Protein AF-R7H8G2-F1 (afdb_monomer_lite)

pLDDT: mean 74.76, std 11.42, range [37.97, 86.56]

Secondary structure (DSSP, 8-state):
------SPPP-SS--TTHHHHHHHHHHHHHHT-HHHHHHHHHHHHHHHHHHHTT-HHHHHHHHHHHHHHHHHHHHHHHHHHHHHHHHHHHHHHT-

Foldseek 3Di:
DDPPPPPPQQPPDFDPCLVVLLVLLVVLCVQQHVVLSVVLNVLSVVLRVCSSNVNPVVNVVSVVVSVVSSVVSVVNRVVVVVVCVVVVVVVVVVD

Radius of gyration: 19.87 Å; chains: 1; bounding box: 54×20×66 Å

Structure (mmCIF, N/CA/C/O backbone):
data_AF-R7H8G2-F1
#
_entry.id   AF-R7H8G2-F1
#
loop_
_atom_site.group_PDB
_atom_site.id
_atom_site.type_symbol
_atom_site.label_atom_id
_atom_site.label_alt_id
_atom_site.label_comp_id
_atom_site.label_asym_id
_atom_site.label_entity_id
_atom_site.label_seq_id
_atom_site.pdbx_PDB_ins_code
_atom_site.Cartn_x
_atom_site.Cartn_y
_atom_site.Cartn_z
_atom_site.occupancy
_atom_site.B_iso_or_equiv
_atom_site.auth_seq_id
_atom_site.auth_comp_id
_atom_site.auth_asym_id
_atom_site.auth_atom_id
_atom_site.pdbx_PDB_model_num
ATOM 1 N N . MET A 1 1 ? -32.120 8.963 37.292 1.00 37.97 1 MET A N 1
ATOM 2 C CA . MET A 1 1 ? -31.859 7.880 36.319 1.00 37.97 1 MET A CA 1
ATOM 3 C C . MET A 1 1 ? -30.568 8.232 35.580 1.00 37.97 1 MET A C 1
ATOM 5 O O . MET A 1 1 ? -30.603 9.097 34.715 1.00 37.97 1 MET A O 1
ATOM 9 N N . ASN A 1 2 ? -29.417 7.681 35.980 1.00 46.84 2 ASN A N 1
ATOM 10 C CA . ASN A 1 2 ? -28.141 7.958 35.307 1.00 46.84 2 ASN A CA 1
ATOM 11 C C . ASN A 1 2 ? -28.072 7.139 34.014 1.00 46.84 2 ASN A C 1
ATOM 13 O O . ASN A 1 2 ? -28.189 5.916 34.052 1.00 46.84 2 ASN A O 1
ATOM 17 N N . ASN A 1 3 ? -27.937 7.823 32.878 1.00 42.47 3 ASN A N 1
ATOM 18 C CA . ASN A 1 3 ? -27.910 7.222 31.548 1.00 42.47 3 ASN A CA 1
ATOM 19 C C . ASN A 1 3 ? -26.540 6.549 31.328 1.00 42.47 3 ASN A C 1
ATOM 21 O O . ASN A 1 3 ? -25.584 7.172 30.877 1.00 42.47 3 ASN A O 1
ATOM 25 N N . TYR A 1 4 ? -26.428 5.284 31.735 1.00 45.75 4 TYR A N 1
ATOM 26 C CA . TYR A 1 4 ? -25.215 4.458 31.658 1.00 45.75 4 TYR A CA 1
ATOM 27 C C . TYR A 1 4 ? -25.035 3.804 30.272 1.00 45.75 4 TYR A C 1
ATOM 29 O O . TYR A 1 4 ? -24.582 2.671 30.163 1.00 45.75 4 TYR A O 1
ATOM 37 N N . ASN A 1 5 ? -25.420 4.500 29.199 1.00 51.16 5 ASN A N 1
ATOM 38 C CA . ASN A 1 5 ? -25.22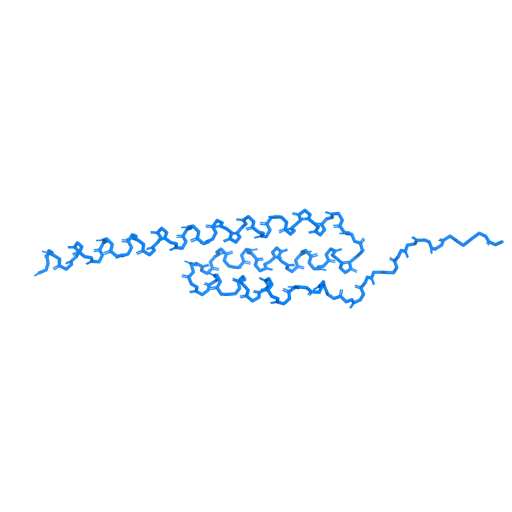2 4.051 27.820 1.00 51.16 5 ASN A CA 1
ATOM 39 C C . ASN A 1 5 ? -24.506 5.148 27.023 1.00 51.16 5 ASN A C 1
ATOM 41 O O . ASN A 1 5 ? -25.079 5.778 26.142 1.00 51.16 5 ASN A O 1
ATOM 45 N N . ASN A 1 6 ? -23.251 5.410 27.388 1.00 51.91 6 ASN A N 1
ATOM 46 C CA . ASN A 1 6 ? -22.362 6.316 26.652 1.00 51.91 6 ASN A CA 1
ATOM 47 C C . ASN A 1 6 ? -21.472 5.554 25.666 1.00 51.91 6 ASN A C 1
ATOM 49 O O . ASN A 1 6 ? -20.433 6.065 25.258 1.00 51.91 6 ASN A O 1
ATOM 53 N N . ASN A 1 7 ? -21.848 4.333 25.285 1.00 54.22 7 ASN A N 1
ATOM 54 C CA . ASN A 1 7 ? -21.138 3.630 24.233 1.00 54.22 7 ASN A CA 1
ATOM 55 C C . ASN A 1 7 ? -21.705 4.179 22.920 1.00 54.22 7 ASN A C 1
ATOM 57 O O . ASN A 1 7 ? -22.867 3.885 22.622 1.00 54.22 7 ASN A O 1
ATOM 61 N N . PRO A 1 8 ? -20.965 5.007 22.155 1.00 56.25 8 PRO A N 1
ATOM 62 C CA . PRO A 1 8 ? -21.433 5.411 20.840 1.00 56.25 8 PRO A CA 1
ATOM 63 C C . PRO A 1 8 ? -21.737 4.133 20.061 1.00 56.25 8 PRO A C 1
ATOM 65 O O . PRO A 1 8 ? -20.887 3.244 19.964 1.00 56.25 8 PRO A O 1
ATOM 68 N N . LEU A 1 9 ? -22.980 4.012 19.586 1.00 55.19 9 LEU A N 1
ATOM 69 C CA . LEU A 1 9 ? -23.397 2.893 18.752 1.00 55.19 9 LEU A CA 1
ATOM 70 C C . LEU A 1 9 ? -22.358 2.714 17.634 1.00 55.19 9 LEU A C 1
ATOM 72 O O . LEU A 1 9 ? -21.961 3.718 17.030 1.00 55.19 9 LEU A O 1
ATOM 76 N N . PRO A 1 10 ? -21.895 1.477 17.378 1.00 55.19 10 PRO A N 1
ATOM 77 C CA . PRO A 1 10 ? -20.962 1.204 16.296 1.00 55.19 10 PRO A CA 1
ATOM 78 C C . PRO A 1 10 ? -21.494 1.850 15.012 1.00 55.19 10 PRO A C 1
ATOM 80 O O . PRO A 1 10 ? -22.658 1.614 14.669 1.00 55.19 10 PRO A O 1
ATOM 83 N N . PRO A 1 11 ? -20.713 2.695 14.317 1.00 55.41 11 PRO A N 1
ATOM 84 C CA . PRO A 1 11 ? -21.179 3.300 13.084 1.00 55.41 11 PRO A CA 1
ATOM 85 C C . PRO A 1 11 ? -21.485 2.170 12.097 1.00 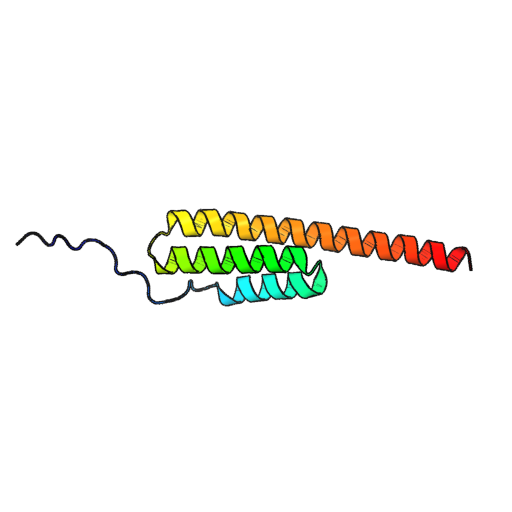55.41 11 PRO A C 1
ATOM 87 O O . PRO A 1 11 ? -20.602 1.436 11.657 1.00 55.41 11 PRO A O 1
ATOM 90 N N . THR A 1 12 ? -22.758 2.024 11.727 1.00 52.88 12 THR A N 1
ATOM 91 C CA . THR A 1 12 ? -23.235 1.053 10.725 1.00 52.88 12 THR A CA 1
ATOM 92 C C . THR A 1 12 ? -22.783 1.407 9.306 1.00 52.88 12 THR A C 1
ATOM 94 O O . THR A 1 12 ? -23.146 0.732 8.346 1.00 52.88 12 THR A O 1
ATOM 97 N N . GLN A 1 13 ? -21.989 2.467 9.165 1.00 56.94 13 GLN A N 1
ATOM 98 C CA . GLN A 1 13 ? -21.522 3.010 7.908 1.00 56.94 13 GLN A CA 1
ATOM 99 C C . GLN A 1 13 ? -20.012 2.799 7.797 1.00 56.94 13 GLN A C 1
ATOM 101 O O . GLN A 1 13 ? -19.238 3.235 8.649 1.00 56.94 13 GLN A O 1
ATOM 106 N N . SER A 1 14 ? -19.596 2.118 6.730 1.00 60.50 14 SER A N 1
ATOM 107 C CA . SER A 1 14 ? -18.190 2.028 6.333 1.00 60.50 14 SER A CA 1
ATOM 108 C C . SER A 1 14 ? -17.586 3.425 6.192 1.00 60.50 14 SER A C 1
ATOM 110 O O . SER A 1 14 ? -18.266 4.361 5.762 1.00 60.50 14 SER A O 1
ATOM 112 N N . CYS A 1 15 ? -16.311 3.571 6.548 1.00 64.56 15 CYS A N 1
ATOM 113 C CA . CYS A 1 15 ? -15.665 4.877 6.590 1.00 64.56 15 CYS A CA 1
ATOM 114 C C . CYS A 1 15 ? -15.751 5.596 5.222 1.00 64.56 15 CYS A C 1
ATOM 116 O O . CYS A 1 15 ? -15.555 4.952 4.185 1.00 64.56 15 CYS A O 1
ATOM 118 N N 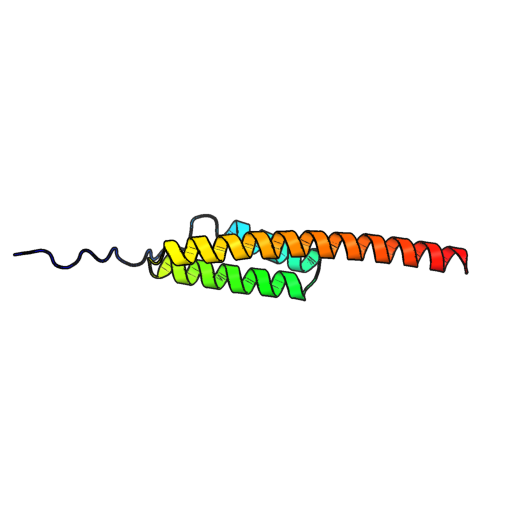. PRO A 1 16 ? -16.017 6.921 5.184 1.00 58.47 16 PRO A N 1
ATOM 119 C CA . PRO A 1 16 ? -16.404 7.678 3.976 1.00 58.47 16 PRO A CA 1
ATOM 120 C C . PRO A 1 16 ? -15.330 7.809 2.871 1.00 58.47 16 PRO A C 1
ATOM 122 O O . PRO A 1 16 ? -15.440 8.620 1.963 1.00 58.47 16 PRO A O 1
ATOM 125 N N . SER A 1 17 ? -14.288 6.985 2.899 1.00 67.75 17 SER A N 1
ATOM 126 C CA . SER A 1 17 ? -13.228 6.909 1.891 1.00 67.75 17 SER A CA 1
ATOM 127 C C . SER A 1 17 ? -12.814 5.457 1.594 1.00 67.75 17 SER A C 1
ATOM 129 O O . SER A 1 17 ? -11.988 5.214 0.718 1.00 67.75 17 SER A O 1
ATOM 131 N N . PHE A 1 18 ? -13.407 4.472 2.281 1.00 73.50 18 PHE A N 1
ATOM 132 C CA . PHE A 1 18 ? -13.026 3.061 2.209 1.00 73.50 18 PHE A CA 1
ATOM 133 C C . PHE A 1 18 ? -12.963 2.533 0.776 1.00 73.50 18 PHE A C 1
ATOM 135 O O . PHE A 1 18 ? -11.968 1.927 0.391 1.00 73.50 18 PHE A O 1
ATOM 142 N N . GLY A 1 19 ? -13.982 2.830 -0.035 1.00 76.06 19 GLY A N 1
ATOM 143 C CA . GLY A 1 19 ? -14.034 2.396 -1.432 1.00 76.06 19 GLY A CA 1
ATOM 144 C C . GLY A 1 19 ? -12.889 2.950 -2.285 1.00 76.06 19 GLY A C 1
ATOM 145 O O . GLY A 1 19 ? -12.366 2.236 -3.133 1.00 76.06 19 GLY A O 1
ATOM 146 N N . LEU A 1 20 ? -12.443 4.181 -2.025 1.00 81.62 20 LEU A N 1
ATOM 147 C CA . LEU A 1 20 ? -11.356 4.818 -2.772 1.00 81.62 20 LEU A CA 1
ATOM 148 C C . LEU A 1 20 ? -10.003 4.192 -2.409 1.00 81.62 20 LEU A C 1
ATOM 150 O O . LEU A 1 20 ? -9.225 3.845 -3.295 1.00 81.62 20 LEU A O 1
ATOM 154 N N . TRP A 1 21 ? -9.753 3.956 -1.117 1.00 80.25 21 TRP A N 1
ATOM 155 C CA . TRP A 1 21 ? -8.549 3.251 -0.656 1.00 80.25 21 TRP A CA 1
ATOM 156 C C . TRP A 1 21 ? -8.529 1.792 -1.105 1.00 80.25 21 TRP A C 1
ATOM 158 O O . TRP A 1 21 ? -7.482 1.289 -1.510 1.00 80.25 21 TRP A O 1
ATOM 168 N N . LEU A 1 22 ? -9.681 1.121 -1.083 1.00 81.62 22 LEU A N 1
ATOM 169 C CA . LEU A 1 22 ? -9.827 -0.245 -1.574 1.00 81.62 22 LEU A CA 1
ATOM 170 C C . LEU A 1 22 ? -9.538 -0.313 -3.079 1.00 81.62 22 LEU A C 1
ATOM 172 O O . LEU A 1 22 ? -8.741 -1.145 -3.507 1.00 81.62 22 LEU A O 1
ATOM 176 N N . ALA A 1 23 ? -10.115 0.597 -3.870 1.00 83.69 23 ALA A N 1
ATOM 177 C CA . ALA A 1 23 ? -9.852 0.700 -5.303 1.00 83.69 23 ALA A CA 1
ATOM 178 C C . ALA A 1 23 ? -8.368 0.965 -5.593 1.00 83.69 23 ALA A C 1
ATOM 180 O O . ALA A 1 23 ? -7.797 0.330 -6.477 1.00 83.69 23 ALA A O 1
ATOM 181 N N . LEU A 1 24 ? -7.714 1.829 -4.810 1.00 80.00 24 LEU A N 1
ATOM 182 C CA . LEU A 1 24 ? -6.280 2.096 -4.934 1.00 80.00 24 LEU A CA 1
ATOM 183 C C . LEU A 1 24 ? -5.438 0.845 -4.628 1.00 80.00 24 LEU A C 1
ATOM 185 O O . LEU A 1 24 ? -4.463 0.559 -5.321 1.00 80.00 24 LEU A O 1
ATOM 189 N N . SER A 1 25 ? -5.851 0.059 -3.634 1.00 80.62 25 SER A N 1
ATOM 190 C CA . SER A 1 25 ? -5.234 -1.222 -3.275 1.00 80.62 25 SER A CA 1
ATOM 191 C C . SER A 1 25 ? -5.384 -2.274 -4.383 1.00 80.62 25 SER A C 1
ATOM 193 O O . SER A 1 25 ? -4.434 -2.980 -4.734 1.00 80.62 25 SER A O 1
ATOM 195 N N . ILE A 1 26 ? -6.559 -2.330 -5.015 1.00 82.81 26 ILE A N 1
ATOM 196 C CA . ILE A 1 26 ? -6.843 -3.196 -6.167 1.00 82.81 26 ILE A CA 1
ATOM 197 C C . ILE A 1 26 ? -6.019 -2.760 -7.383 1.00 82.81 26 ILE A C 1
ATOM 199 O O . ILE A 1 26 ? -5.371 -3.595 -8.013 1.00 82.81 26 ILE A O 1
ATOM 203 N N . ALA A 1 27 ? -5.955 -1.460 -7.674 1.00 80.88 27 ALA A N 1
ATOM 204 C CA . ALA A 1 27 ? -5.095 -0.924 -8.725 1.00 80.88 27 ALA A CA 1
ATOM 205 C C . ALA A 1 27 ? -3.621 -1.292 -8.478 1.00 80.88 27 ALA A C 1
ATOM 207 O O . ALA A 1 27 ? -2.941 -1.759 -9.390 1.00 80.88 27 ALA A O 1
ATOM 208 N N . CYS A 1 28 ? -3.147 -1.195 -7.232 1.00 75.50 28 CYS A N 1
ATOM 209 C CA . CYS A 1 28 ? -1.792 -1.599 -6.849 1.00 75.50 28 CYS A CA 1
ATOM 210 C C . CYS A 1 28 ? -1.564 -3.121 -7.000 1.00 75.50 28 CYS A C 1
ATOM 212 O O . CYS A 1 28 ? -0.490 -3.555 -7.423 1.00 75.50 28 CYS A O 1
ATOM 214 N N . THR A 1 29 ? -2.594 -3.940 -6.746 1.00 79.44 29 THR A N 1
ATOM 215 C CA . THR A 1 29 ? -2.579 -5.397 -6.992 1.00 79.44 29 THR A CA 1
ATOM 216 C C . THR A 1 29 ? -2.347 -5.719 -8.471 1.00 79.44 29 THR A C 1
ATOM 218 O O . THR A 1 29 ? -1.613 -6.658 -8.789 1.00 79.44 29 THR A O 1
ATOM 221 N N . LEU A 1 30 ? -2.973 -4.950 -9.369 1.00 75.75 30 LEU A N 1
ATOM 222 C CA . LEU A 1 30 ? -2.891 -5.141 -10.819 1.00 75.75 30 LEU A CA 1
ATOM 223 C C . LEU A 1 30 ? -1.581 -4.602 -11.411 1.00 75.75 30 LEU A C 1
ATOM 225 O O . LEU A 1 30 ? -1.003 -5.255 -12.276 1.00 75.75 30 LEU A O 1
ATOM 229 N N . LEU A 1 31 ? -1.106 -3.441 -10.944 1.00 66.12 31 LEU A N 1
ATOM 230 C CA . LEU A 1 31 ? 0.070 -2.764 -11.507 1.00 66.12 31 LEU A CA 1
ATOM 231 C C . LEU A 1 31 ? 1.406 -3.256 -10.935 1.00 66.12 31 LEU A C 1
ATOM 233 O O . LEU A 1 31 ? 2.360 -3.445 -11.686 1.00 66.12 31 LEU A O 1
ATOM 237 N N . ALA A 1 32 ? 1.505 -3.417 -9.612 1.00 62.72 32 ALA A N 1
ATOM 238 C CA . ALA A 1 32 ? 2.790 -3.593 -8.937 1.00 62.72 32 ALA A CA 1
ATOM 239 C C . ALA A 1 32 ? 3.098 -5.062 -8.619 1.00 62.72 32 ALA A C 1
ATOM 241 O O . ALA A 1 32 ? 4.119 -5.604 -9.050 1.00 62.72 32 ALA A O 1
ATOM 242 N N . ASN A 1 33 ? 2.235 -5.715 -7.833 1.00 66.56 33 ASN A N 1
ATOM 243 C CA . ASN A 1 33 ? 2.416 -7.107 -7.415 1.00 66.56 33 ASN A CA 1
ATOM 244 C C . ASN A 1 33 ? 1.132 -7.657 -6.765 1.00 66.56 33 ASN A C 1
ATOM 246 O O . ASN A 1 33 ? 0.631 -7.068 -5.803 1.00 66.56 33 ASN A O 1
ATOM 250 N N . LYS A 1 34 ? 0.682 -8.852 -7.189 1.00 70.19 34 LYS A N 1
ATOM 251 C CA . LYS A 1 34 ? -0.490 -9.542 -6.604 1.00 70.19 34 LYS A CA 1
ATOM 252 C C . LYS A 1 34 ? -0.392 -9.674 -5.076 1.00 70.19 34 LYS A C 1
ATOM 254 O O . LYS A 1 34 ? -1.358 -9.407 -4.378 1.00 70.19 34 LYS A O 1
ATOM 259 N N . LEU A 1 35 ? 0.785 -10.034 -4.555 1.00 70.88 35 LEU A N 1
ATOM 260 C CA . LEU A 1 35 ? 1.003 -10.257 -3.118 1.00 70.88 35 LEU A CA 1
ATOM 261 C C . LEU A 1 35 ? 0.866 -8.984 -2.275 1.00 70.88 35 LEU A C 1
ATOM 263 O O . LEU A 1 35 ? 0.214 -9.005 -1.237 1.00 70.88 35 LEU A O 1
ATOM 267 N N . CYS A 1 36 ? 1.457 -7.872 -2.714 1.00 72.62 36 CYS A N 1
ATOM 268 C CA . CYS A 1 36 ? 1.418 -6.633 -1.940 1.00 72.62 36 CYS A CA 1
ATOM 269 C C . CYS A 1 36 ? 0.004 -6.040 -1.901 1.00 72.62 36 CYS A C 1
ATOM 271 O O . CYS A 1 36 ? -0.476 -5.635 -0.843 1.00 72.62 36 CYS A O 1
ATOM 273 N N . GLY A 1 37 ? -0.688 -6.075 -3.039 1.00 72.81 37 GLY A N 1
ATOM 274 C CA . GLY A 1 37 ? -2.071 -5.637 -3.123 1.00 72.81 37 GLY A CA 1
ATOM 275 C C . GLY A 1 37 ? -3.021 -6.450 -2.236 1.00 72.81 37 GLY A C 1
ATOM 276 O O . GLY A 1 37 ? -3.837 -5.868 -1.530 1.00 72.81 37 GLY A O 1
ATOM 277 N N . ILE A 1 38 ? -2.849 -7.777 -2.161 1.00 81.31 38 ILE A N 1
ATOM 278 C CA . ILE A 1 38 ? -3.622 -8.633 -1.241 1.00 81.31 38 ILE A CA 1
ATOM 279 C C . ILE A 1 38 ? -3.413 -8.212 0.221 1.00 81.31 38 ILE A C 1
ATOM 281 O O . ILE A 1 38 ? -4.391 -8.047 0.948 1.00 81.31 38 ILE A O 1
ATOM 285 N N . ILE A 1 39 ? -2.164 -7.986 0.650 1.00 80.88 39 ILE A N 1
ATOM 286 C CA . ILE A 1 39 ? -1.860 -7.556 2.028 1.00 80.88 39 ILE A CA 1
ATOM 287 C C . ILE A 1 39 ? -2.541 -6.215 2.334 1.00 80.88 39 ILE A C 1
ATOM 289 O O . ILE A 1 39 ? -3.166 -6.058 3.384 1.00 80.88 39 ILE A O 1
ATOM 293 N N . ALA A 1 40 ? -2.470 -5.261 1.404 1.00 79.69 40 ALA A N 1
ATOM 294 C CA . ALA A 1 40 ? -3.088 -3.953 1.564 1.00 79.69 40 ALA A CA 1
ATOM 295 C C . ALA A 1 40 ? -4.629 -4.029 1.594 1.00 79.69 40 ALA A C 1
ATOM 297 O O . ALA A 1 40 ? -5.256 -3.309 2.370 1.00 79.69 40 ALA A O 1
ATOM 298 N N . ILE A 1 41 ? -5.256 -4.921 0.816 1.00 85.62 41 ILE A N 1
ATOM 299 C CA . ILE A 1 41 ? -6.709 -5.170 0.863 1.00 85.62 41 ILE A CA 1
ATOM 300 C C . ILE A 1 41 ? -7.121 -5.746 2.226 1.00 85.62 41 ILE A C 1
ATOM 302 O O . ILE A 1 41 ? -8.066 -5.242 2.830 1.00 85.62 41 ILE A O 1
ATOM 306 N N . VAL A 1 42 ? -6.402 -6.751 2.744 1.00 85.19 42 VAL A N 1
ATOM 307 C CA . VAL A 1 42 ? -6.703 -7.365 4.052 1.00 85.19 42 VAL A CA 1
ATOM 308 C C . VAL A 1 42 ? -6.632 -6.326 5.172 1.00 85.19 42 VAL A C 1
ATOM 310 O O . VAL A 1 42 ? -7.557 -6.226 5.977 1.00 85.19 42 VAL A O 1
ATOM 313 N N . TYR A 1 43 ? -5.582 -5.502 5.192 1.00 80.88 43 TYR A N 1
ATOM 314 C CA . TYR A 1 43 ? -5.428 -4.443 6.192 1.00 80.88 43 TYR A CA 1
ATOM 315 C C . TYR A 1 43 ? -6.492 -3.343 6.076 1.00 80.88 43 TYR A C 1
ATOM 317 O O . TYR A 1 43 ? -6.959 -2.840 7.097 1.00 80.88 43 TYR A O 1
ATOM 325 N N . ILE A 1 44 ? -6.917 -2.994 4.856 1.00 83.44 44 ILE A N 1
ATOM 326 C CA . ILE A 1 44 ? -8.027 -2.060 4.623 1.00 83.44 44 ILE A CA 1
ATOM 327 C C . ILE A 1 44 ? -9.324 -2.611 5.210 1.00 83.44 44 ILE A C 1
ATOM 329 O O . ILE A 1 44 ? -9.994 -1.907 5.965 1.00 83.44 44 ILE A O 1
ATOM 333 N N . VAL A 1 45 ? -9.660 -3.870 4.914 1.00 83.38 45 VAL A N 1
ATOM 334 C CA . VAL A 1 45 ? -10.865 -4.524 5.443 1.00 83.38 45 VAL A CA 1
ATOM 335 C C . VAL A 1 45 ? -10.822 -4.563 6.969 1.00 83.38 45 VAL A C 1
ATOM 337 O O . VAL A 1 45 ? -11.800 -4.191 7.611 1.00 83.38 45 VAL A O 1
ATOM 340 N N . PHE A 1 46 ? -9.671 -4.906 7.552 1.00 82.19 46 PHE A N 1
ATOM 341 C CA . PHE A 1 46 ? -9.488 -4.930 9.003 1.00 82.19 46 PHE A CA 1
ATOM 342 C C . PHE A 1 46 ? -9.655 -3.543 9.642 1.00 82.19 46 PHE A C 1
ATOM 344 O O . PHE A 1 46 ? -10.287 -3.410 10.692 1.00 82.19 46 PHE A O 1
ATOM 351 N N . ALA A 1 47 ? -9.143 -2.493 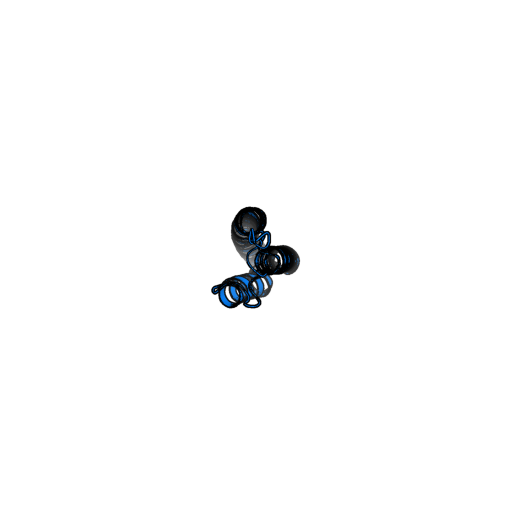8.991 1.00 78.06 47 ALA A N 1
ATOM 352 C CA . ALA A 1 47 ? -9.346 -1.115 9.423 1.00 78.06 47 ALA A CA 1
ATOM 353 C C . ALA A 1 47 ? -10.837 -0.738 9.392 1.00 78.06 47 ALA A C 1
ATOM 355 O O . ALA A 1 47 ? -11.344 -0.165 10.354 1.00 78.06 47 ALA A O 1
ATOM 356 N N . ASN A 1 48 ? -11.565 -1.110 8.337 1.00 80.38 48 ASN A N 1
ATOM 357 C CA . ASN A 1 48 ? -13.003 -0.852 8.248 1.00 80.38 48 ASN A CA 1
ATOM 358 C C . ASN A 1 48 ? -13.806 -1.625 9.297 1.00 80.38 48 ASN A C 1
ATOM 360 O O . ASN A 1 48 ? -14.717 -1.060 9.890 1.00 80.38 48 ASN A O 1
ATOM 364 N N . THR A 1 49 ? -13.436 -2.870 9.604 1.00 81.12 49 THR A N 1
ATOM 365 C CA . THR A 1 49 ? -14.045 -3.617 10.713 1.00 81.12 49 THR A CA 1
ATOM 366 C C . THR A 1 49 ? -13.817 -2.917 12.055 1.00 81.12 49 THR A C 1
ATOM 368 O O . THR A 1 49 ? -14.763 -2.773 12.824 1.00 81.12 49 THR A O 1
ATOM 371 N N . ALA A 1 50 ? -12.606 -2.417 12.329 1.00 77.69 50 ALA A N 1
ATOM 372 C CA . ALA A 1 50 ? -12.323 -1.643 13.543 1.00 77.69 50 ALA A CA 1
ATOM 373 C C . ALA A 1 50 ? -13.117 -0.323 13.604 1.00 77.69 50 ALA A C 1
ATOM 375 O O . ALA A 1 50 ? -13.609 0.049 14.670 1.00 77.69 50 ALA A O 1
ATOM 376 N N . TYR A 1 51 ? -13.297 0.346 12.459 1.00 73.31 51 TYR A N 1
ATOM 377 C CA . TYR A 1 51 ? -14.131 1.545 12.344 1.00 73.31 51 TYR A CA 1
ATOM 378 C C . TYR A 1 51 ? -15.597 1.236 12.662 1.00 73.31 51 TYR A C 1
ATOM 380 O O . TYR A 1 51 ? -16.195 1.907 13.499 1.00 73.31 51 TYR A O 1
ATOM 388 N N . MET A 1 52 ? -16.147 0.167 12.077 1.00 70.62 52 MET A N 1
ATOM 389 C CA . MET A 1 52 ? -17.512 -0.284 12.355 1.00 70.62 52 MET A CA 1
ATOM 390 C C . MET A 1 52 ? -17.709 -0.723 13.804 1.00 70.62 52 MET A C 1
ATOM 392 O O . MET A 1 52 ? -18.822 -0.669 14.289 1.00 70.62 52 MET A O 1
ATOM 396 N N . GLN A 1 53 ? -16.660 -1.123 14.523 1.00 76.19 53 GLN A N 1
ATOM 397 C CA . GLN A 1 53 ? -16.730 -1.440 15.954 1.00 76.19 53 GLN A CA 1
ATOM 398 C C . GLN A 1 53 ? -16.669 -0.198 16.862 1.00 76.19 53 GLN A C 1
ATOM 400 O O . GLN A 1 53 ? -16.677 -0.339 18.082 1.00 76.19 53 GLN A O 1
ATOM 405 N N . GLY A 1 54 ? -16.574 1.012 16.298 1.00 72.56 54 GLY A N 1
ATOM 406 C CA . GLY A 1 54 ? -16.395 2.251 17.062 1.00 72.56 54 GLY A CA 1
ATOM 407 C C . GLY A 1 54 ? -14.991 2.407 17.662 1.00 72.56 54 GLY A C 1
ATOM 408 O O . GLY A 1 54 ? -14.760 3.310 18.463 1.00 72.56 54 GLY A O 1
ATOM 409 N N . ASN A 1 55 ? -14.034 1.550 17.281 1.00 77.19 55 ASN A N 1
ATOM 410 C CA . ASN A 1 55 ? -12.648 1.609 17.741 1.00 77.19 55 ASN A CA 1
ATOM 411 C C . ASN A 1 55 ? -11.796 2.445 16.772 1.00 77.19 55 ASN A C 1
ATOM 413 O O . ASN A 1 55 ? -11.029 1.927 15.952 1.00 77.19 55 ASN A O 1
ATOM 417 N N . TYR A 1 56 ? -11.959 3.766 16.865 1.00 76.69 56 TYR A N 1
ATOM 418 C CA . TYR A 1 56 ? -11.314 4.737 15.976 1.00 76.69 56 TYR A CA 1
ATOM 419 C C . TYR A 1 56 ? -9.787 4.771 16.112 1.00 76.69 56 TYR A C 1
ATOM 421 O O . TYR A 1 56 ? -9.085 4.975 15.122 1.00 76.69 56 TYR A O 1
ATOM 429 N N . GLU A 1 57 ? -9.265 4.505 17.308 1.00 80.38 57 GLU A N 1
ATOM 430 C CA . GLU A 1 57 ? -7.825 4.484 17.581 1.00 80.38 57 GLU A CA 1
ATOM 431 C C . GLU A 1 57 ? -7.138 3.346 16.809 1.00 80.38 57 GLU A C 1
ATOM 433 O O . GLU A 1 57 ? -6.127 3.531 16.122 1.00 80.38 57 GLU A O 1
ATOM 438 N N . LYS A 1 58 ? -7.757 2.159 16.828 1.00 78.12 58 LYS A N 1
ATOM 439 C CA . LYS A 1 58 ? -7.274 0.997 16.081 1.00 78.12 58 LYS A CA 1
ATOM 440 C C . LYS A 1 58 ? -7.482 1.162 14.578 1.00 78.12 58 LYS A C 1
ATOM 442 O O . LYS A 1 58 ? -6.629 0.728 13.804 1.00 78.12 58 LYS A O 1
ATOM 447 N N . TYR A 1 59 ? -8.569 1.805 14.152 1.00 79.19 59 TYR A N 1
ATOM 448 C CA . TYR A 1 59 ? -8.762 2.186 12.750 1.00 79.19 59 TYR A CA 1
ATOM 449 C C . TYR A 1 59 ? -7.615 3.070 12.247 1.00 79.19 59 TYR A C 1
ATOM 451 O O . TYR A 1 59 ? -7.005 2.740 11.231 1.00 79.19 59 TYR A O 1
ATOM 459 N N . GLU A 1 60 ? -7.276 4.145 12.962 1.00 81.25 60 GLU A N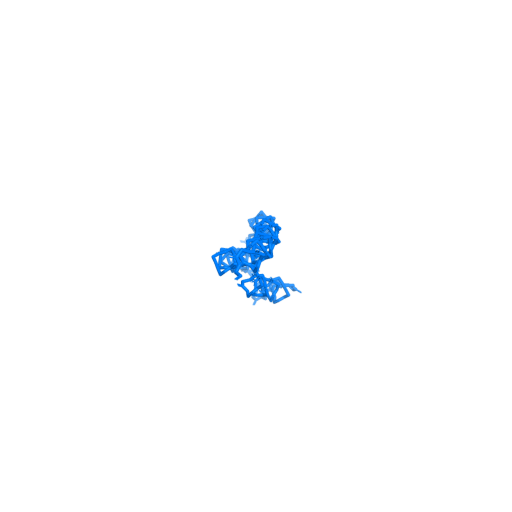 1
ATOM 460 C CA . GLU A 1 60 ? -6.244 5.082 12.515 1.00 81.25 60 GLU A CA 1
ATOM 461 C C . GLU A 1 60 ? -4.866 4.410 12.424 1.00 81.25 60 GLU A C 1
ATOM 463 O O . GLU A 1 60 ? -4.146 4.592 11.438 1.00 81.25 60 GLU A O 1
ATOM 468 N N . SER A 1 61 ? -4.522 3.579 13.412 1.00 82.00 61 SER A N 1
ATOM 469 C CA . SER A 1 61 ? -3.277 2.803 13.410 1.00 82.00 61 SER A CA 1
ATOM 470 C C . SER A 1 61 ? -3.190 1.858 12.205 1.00 82.00 61 SER A C 1
ATOM 472 O O . SER A 1 61 ? -2.241 1.930 11.421 1.00 82.00 61 SER A O 1
ATOM 474 N N . ASN A 1 62 ? -4.229 1.048 11.973 1.00 79.62 62 ASN A N 1
ATOM 475 C CA . ASN A 1 62 ? -4.270 0.132 10.830 1.00 79.62 62 ASN A CA 1
ATOM 476 C C . ASN A 1 62 ? -4.252 0.880 9.491 1.00 79.62 62 ASN A C 1
ATOM 478 O O . ASN A 1 62 ? -3.629 0.430 8.532 1.00 79.62 62 ASN A O 1
ATOM 482 N N . PHE A 1 63 ? -4.889 2.047 9.416 1.00 81.19 63 PHE A N 1
ATOM 483 C CA . PHE A 1 63 ? -4.911 2.869 8.213 1.00 81.19 63 PHE A CA 1
ATOM 484 C C . PHE A 1 63 ? -3.536 3.473 7.880 1.00 81.19 63 PHE A C 1
ATOM 486 O O . PHE A 1 63 ? -3.166 3.577 6.707 1.00 81.19 63 PHE A O 1
ATOM 493 N N . LYS A 1 64 ? -2.726 3.814 8.892 1.00 83.19 64 LYS A N 1
ATOM 494 C CA . LYS A 1 64 ? -1.313 4.179 8.687 1.00 83.19 64 LYS A CA 1
ATOM 495 C C . LYS A 1 64 ? -0.526 3.001 8.112 1.00 83.19 64 LYS A C 1
ATOM 497 O O . LYS A 1 64 ? 0.229 3.188 7.158 1.00 83.19 64 LYS A O 1
ATOM 502 N N . THR A 1 65 ? -0.763 1.787 8.612 1.00 82.00 65 THR A N 1
ATOM 503 C CA . THR A 1 65 ? -0.156 0.565 8.062 1.00 82.00 65 THR A CA 1
ATOM 504 C C . THR A 1 65 ? -0.572 0.319 6.613 1.00 82.00 65 THR A C 1
ATOM 506 O O . THR A 1 65 ? 0.288 0.012 5.795 1.00 82.00 65 THR A O 1
ATOM 509 N N . VAL A 1 66 ? -1.846 0.527 6.260 1.00 81.94 66 VAL A N 1
ATOM 510 C CA . VAL A 1 66 ? -2.333 0.447 4.868 1.00 81.94 66 VAL A CA 1
ATOM 511 C C . VAL A 1 66 ? -1.557 1.394 3.960 1.00 81.94 66 VAL A C 1
ATOM 513 O O . VAL A 1 66 ? -1.064 0.973 2.917 1.00 81.94 66 VAL A O 1
ATOM 516 N N . LYS A 1 67 ? -1.435 2.669 4.349 1.00 83.00 67 LYS A N 1
ATOM 517 C CA . LYS A 1 67 ? -0.700 3.674 3.567 1.00 83.00 67 LYS A CA 1
ATOM 518 C C . LYS A 1 67 ? 0.750 3.257 3.336 1.00 83.00 67 LYS A C 1
ATOM 520 O O . LYS A 1 67 ? 1.240 3.356 2.215 1.00 83.00 67 LYS A O 1
ATOM 525 N N . ILE A 1 68 ? 1.415 2.763 4.379 1.00 85.62 68 ILE A N 1
ATOM 526 C CA . ILE A 1 68 ? 2.798 2.277 4.311 1.00 85.62 68 ILE A CA 1
ATOM 527 C C . ILE A 1 68 ? 2.913 1.038 3.420 1.00 85.62 68 ILE A C 1
ATOM 529 O O . ILE A 1 68 ? 3.786 0.995 2.557 1.00 85.62 68 ILE A O 1
ATOM 533 N N . ALA A 1 69 ? 2.018 0.061 3.571 1.00 81.25 69 ALA A N 1
ATOM 534 C CA . ALA A 1 69 ? 1.993 -1.137 2.738 1.00 81.25 69 ALA A CA 1
ATOM 535 C C . ALA A 1 69 ? 1.787 -0.783 1.259 1.00 81.25 69 ALA A C 1
ATOM 537 O O . ALA A 1 69 ? 2.476 -1.319 0.393 1.00 81.25 69 ALA A O 1
ATOM 538 N N . LEU A 1 70 ? 0.894 0.169 0.975 1.00 82.94 70 LEU A N 1
ATOM 539 C CA . LEU A 1 70 ? 0.643 0.657 -0.375 1.00 82.94 70 LEU A CA 1
ATOM 540 C C . LEU A 1 70 ? 1.869 1.384 -0.952 1.00 82.94 70 LEU A C 1
ATOM 542 O O . LEU A 1 70 ? 2.239 1.128 -2.095 1.00 82.94 70 LEU A O 1
ATOM 546 N N . LEU A 1 71 ? 2.532 2.236 -0.160 1.00 85.19 71 LEU A N 1
ATOM 547 C CA . LEU A 1 71 ? 3.756 2.937 -0.565 1.00 85.19 71 LEU A CA 1
ATOM 548 C C . LEU A 1 71 ? 4.883 1.949 -0.900 1.00 85.19 71 LEU A C 1
ATOM 550 O O . LEU A 1 71 ? 5.497 2.045 -1.962 1.00 85.19 71 LEU A O 1
ATOM 554 N N . ILE A 1 72 ? 5.112 0.963 -0.028 1.00 84.44 72 ILE A N 1
ATOM 555 C CA . ILE A 1 72 ? 6.088 -0.114 -0.250 1.00 84.44 72 ILE A CA 1
ATOM 556 C C . ILE A 1 72 ? 5.728 -0.904 -1.514 1.00 84.44 72 ILE A C 1
ATOM 558 O O . ILE A 1 72 ? 6.605 -1.217 -2.318 1.00 84.44 72 ILE A O 1
ATOM 562 N N . GLY A 1 73 ? 4.440 -1.180 -1.728 1.00 80.56 73 GLY A N 1
ATOM 563 C CA . GLY A 1 73 ? 3.940 -1.841 -2.930 1.00 80.56 73 GLY A CA 1
ATOM 564 C C . GLY A 1 73 ? 4.273 -1.103 -4.214 1.00 80.56 73 GLY A C 1
ATOM 565 O O . GLY A 1 73 ? 4.776 -1.715 -5.154 1.00 80.56 73 GLY A O 1
ATOM 566 N N . VAL A 1 74 ? 4.056 0.213 -4.237 1.00 82.75 74 VAL A N 1
ATOM 567 C CA . VAL A 1 74 ? 4.389 1.061 -5.387 1.00 82.75 74 VAL A CA 1
ATOM 568 C C . VAL A 1 74 ? 5.895 1.048 -5.655 1.00 82.75 74 VAL A C 1
ATOM 570 O O . VAL A 1 74 ? 6.301 0.825 -6.795 1.00 82.75 74 VAL A O 1
ATOM 573 N N . ILE A 1 75 ? 6.727 1.206 -4.619 1.00 86.19 75 ILE A N 1
ATOM 574 C CA . ILE A 1 75 ? 8.194 1.186 -4.752 1.00 86.19 75 ILE A CA 1
ATOM 575 C C . ILE A 1 75 ? 8.669 -0.153 -5.333 1.00 86.19 75 ILE A C 1
ATOM 577 O O . ILE A 1 75 ? 9.410 -0.178 -6.316 1.00 86.19 75 ILE A O 1
ATOM 581 N N . LEU A 1 76 ? 8.200 -1.275 -4.778 1.00 82.19 76 LEU A N 1
ATOM 582 C CA . LEU A 1 76 ? 8.539 -2.612 -5.274 1.00 82.19 76 LEU A CA 1
ATOM 583 C C . LEU A 1 76 ? 8.043 -2.845 -6.709 1.00 82.19 76 LEU A C 1
ATOM 585 O O . LEU A 1 76 ? 8.737 -3.489 -7.497 1.00 82.19 76 LEU A O 1
ATOM 589 N N . GLY A 1 77 ? 6.872 -2.308 -7.064 1.00 81.06 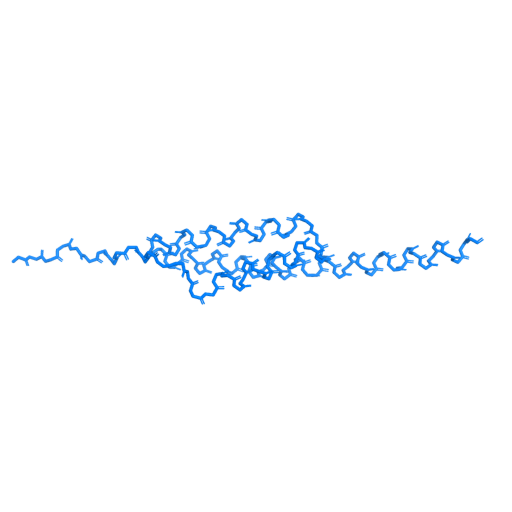77 GLY A N 1
ATOM 590 C CA . GLY A 1 77 ? 6.341 -2.345 -8.427 1.00 81.06 77 GLY A CA 1
ATOM 591 C C . GLY A 1 77 ? 7.241 -1.624 -9.430 1.00 81.06 77 GLY A C 1
ATOM 592 O O . GLY A 1 77 ? 7.581 -2.191 -10.470 1.00 81.06 77 GLY A O 1
ATOM 593 N N . ILE A 1 78 ? 7.687 -0.410 -9.090 1.00 84.38 78 ILE A N 1
ATOM 594 C CA . ILE A 1 78 ? 8.602 0.389 -9.920 1.00 84.38 78 ILE A CA 1
ATOM 595 C C . ILE A 1 78 ? 9.938 -0.337 -10.101 1.00 84.38 78 ILE A C 1
ATOM 597 O O . ILE A 1 78 ? 10.409 -0.476 -11.230 1.00 84.38 78 ILE A O 1
ATOM 601 N N . ILE A 1 79 ? 10.518 -0.870 -9.020 1.00 86.38 79 ILE A N 1
ATOM 602 C CA . ILE A 1 79 ? 11.772 -1.639 -9.083 1.00 86.38 79 ILE A CA 1
ATOM 603 C C . ILE A 1 79 ? 11.633 -2.817 -10.053 1.00 86.38 79 ILE A C 1
ATOM 605 O O . ILE A 1 79 ? 12.511 -3.036 -10.887 1.00 86.38 79 ILE A O 1
ATOM 609 N N . LYS A 1 80 ? 10.512 -3.550 -10.001 1.00 81.00 80 LYS A N 1
ATOM 610 C CA . LYS A 1 80 ? 10.256 -4.680 -10.905 1.00 81.00 80 LYS A CA 1
ATOM 611 C C . LYS A 1 80 ? 10.158 -4.263 -12.371 1.00 81.00 80 LYS A C 1
ATOM 613 O O . LYS A 1 80 ? 10.639 -4.990 -13.239 1.00 81.00 80 LYS A O 1
ATOM 618 N N . ILE A 1 81 ? 9.520 -3.126 -12.649 1.00 84.06 81 ILE A N 1
ATOM 619 C CA . ILE A 1 81 ? 9.421 -2.558 -14.000 1.00 84.06 81 ILE A CA 1
ATOM 620 C C . ILE A 1 81 ? 10.810 -2.216 -14.535 1.00 84.06 81 ILE A C 1
ATOM 622 O O . ILE A 1 81 ? 11.148 -2.633 -15.641 1.00 84.06 81 ILE A O 1
ATOM 626 N N . ILE A 1 82 ? 11.634 -1.537 -13.733 1.00 86.19 82 ILE A N 1
ATOM 627 C CA . ILE A 1 82 ? 13.004 -1.170 -14.110 1.00 86.19 82 ILE A CA 1
ATOM 628 C C . ILE A 1 82 ? 13.834 -2.426 -14.386 1.00 86.19 82 ILE A C 1
ATOM 630 O O . ILE A 1 82 ? 14.467 -2.522 -15.434 1.00 86.19 82 ILE A O 1
ATOM 634 N N . PHE A 1 83 ? 13.775 -3.423 -13.498 1.00 86.25 83 PHE A N 1
ATOM 635 C CA . PHE A 1 83 ? 14.491 -4.688 -13.680 1.00 86.25 83 PHE A CA 1
ATOM 636 C C . PHE A 1 83 ? 14.074 -5.411 -14.962 1.00 86.25 83 PHE A C 1
ATOM 638 O O . PHE A 1 83 ? 14.929 -5.898 -15.699 1.00 86.25 83 PHE A O 1
ATOM 645 N N . ARG A 1 84 ? 12.767 -5.457 -15.254 1.00 82.12 84 ARG A N 1
ATOM 646 C CA . ARG A 1 84 ? 12.242 -6.085 -16.472 1.00 82.12 84 ARG A CA 1
ATOM 647 C C . ARG A 1 84 ? 12.712 -5.354 -17.731 1.00 82.12 84 ARG A C 1
ATOM 649 O O . ARG A 1 84 ? 13.082 -6.017 -18.693 1.00 82.12 84 ARG A O 1
ATOM 656 N N . LEU A 1 85 ? 12.712 -4.019 -17.731 1.00 85.19 85 LEU A N 1
ATOM 657 C CA . LEU A 1 85 ? 13.208 -3.224 -18.859 1.00 85.19 85 LEU A CA 1
ATOM 658 C C . LEU A 1 85 ? 14.709 -3.426 -19.073 1.00 85.19 85 LEU A C 1
ATOM 660 O O . LEU A 1 85 ? 15.142 -3.623 -20.204 1.00 85.19 85 LEU A O 1
ATOM 664 N N . PHE A 1 86 ? 15.488 -3.435 -17.991 1.00 86.56 86 PHE A N 1
ATOM 665 C CA . PHE A 1 86 ? 16.935 -3.605 -18.060 1.00 86.56 86 PHE A CA 1
ATOM 666 C C . PHE A 1 86 ? 17.316 -4.996 -18.586 1.00 86.56 86 PHE A C 1
ATOM 668 O O . PHE A 1 86 ? 18.046 -5.105 -19.567 1.00 86.56 86 PHE A O 1
ATOM 675 N N . PHE A 1 87 ? 16.751 -6.065 -18.012 1.00 83.38 87 PHE A N 1
ATOM 676 C CA . PHE A 1 87 ? 16.970 -7.435 -18.499 1.00 83.38 87 PHE A CA 1
ATOM 677 C C . PHE A 1 87 ? 16.404 -7.673 -19.903 1.00 83.38 87 PHE A C 1
ATOM 679 O O . PHE A 1 87 ? 16.986 -8.436 -20.675 1.00 83.38 87 PHE A O 1
ATOM 686 N N . GLY A 1 88 ? 15.288 -7.022 -20.243 1.00 81.19 88 GLY A N 1
ATOM 687 C CA . GLY A 1 88 ? 14.699 -7.073 -21.577 1.00 81.19 88 GLY A CA 1
ATOM 688 C C . GLY A 1 88 ? 15.632 -6.488 -22.636 1.00 81.19 88 GLY A C 1
ATOM 689 O O . GLY A 1 88 ? 15.918 -7.161 -23.620 1.00 81.19 88 GLY A O 1
ATOM 690 N N . MET A 1 89 ? 16.166 -5.281 -22.413 1.00 79.44 89 MET A N 1
ATOM 691 C CA . MET A 1 89 ? 17.117 -4.660 -23.345 1.00 79.44 89 MET A CA 1
ATOM 692 C C . MET A 1 89 ? 18.417 -5.452 -23.466 1.00 79.44 89 MET A C 1
ATOM 694 O O . MET A 1 89 ? 18.902 -5.640 -24.578 1.00 79.44 89 MET A O 1
ATOM 698 N N . VAL A 1 90 ? 18.957 -5.957 -22.351 1.00 81.06 90 VAL A N 1
ATOM 699 C CA . VAL A 1 90 ? 20.150 -6.816 -22.384 1.00 81.06 90 VAL A CA 1
ATOM 700 C C . VAL A 1 90 ? 19.874 -8.078 -23.206 1.00 81.06 90 VAL A C 1
ATOM 702 O O . VAL A 1 90 ? 20.666 -8.404 -24.078 1.00 81.06 90 VAL A O 1
ATOM 705 N N . SER A 1 91 ? 18.734 -8.750 -23.018 1.00 78.00 91 SER A N 1
ATOM 706 C CA . SER A 1 91 ? 18.408 -9.952 -23.805 1.00 78.00 91 SER A CA 1
ATOM 707 C C . SER A 1 91 ? 18.299 -9.677 -25.308 1.00 78.00 91 SER A C 1
ATOM 709 O O . SER A 1 91 ? 18.700 -10.520 -26.097 1.00 78.00 91 SER A O 1
ATOM 711 N N . ILE A 1 92 ? 17.780 -8.511 -25.708 1.00 75.25 92 ILE A N 1
ATOM 712 C CA . ILE A 1 92 ? 17.662 -8.120 -27.124 1.00 75.25 92 ILE A CA 1
ATOM 713 C C . ILE A 1 92 ? 19.031 -7.792 -27.732 1.00 75.25 92 ILE A C 1
ATOM 715 O O . ILE A 1 92 ? 19.247 -8.047 -28.907 1.00 75.25 92 ILE A O 1
ATOM 719 N N . LEU A 1 93 ? 19.957 -7.232 -26.949 1.00 73.81 93 LEU A N 1
ATOM 720 C CA . LEU A 1 93 ? 21.295 -6.864 -27.422 1.00 73.81 93 LEU A CA 1
ATOM 721 C C . LEU A 1 93 ? 22.209 -8.083 -27.659 1.00 73.81 93 LEU A C 1
ATOM 723 O O . LEU A 1 93 ? 23.179 -7.984 -28.403 1.00 73.81 93 LEU A O 1
ATOM 727 N N . PHE A 1 94 ? 21.921 -9.207 -26.999 1.00 69.00 94 PHE A N 1
ATOM 728 C CA . PHE A 1 94 ? 22.673 -10.464 -27.109 1.00 69.00 94 PHE A CA 1
ATOM 729 C C . PHE A 1 94 ? 22.010 -11.500 -28.042 1.00 69.00 94 PHE A C 1
ATOM 731 O O . PHE A 1 94 ? 22.485 -12.636 -28.101 1.00 69.00 94 PHE A O 1
ATOM 738 N N . LEU A 1 95 ? 20.932 -11.126 -28.744 1.00 61.31 95 LEU A N 1
ATOM 739 C CA . LEU A 1 95 ? 20.240 -11.941 -29.751 1.00 61.31 95 LEU A CA 1
ATOM 740 C C . LEU A 1 95 ? 20.640 -11.504 -31.167 1.00 61.31 95 LEU A C 1
ATOM 742 O O . LEU A 1 95 ? 20.791 -12.401 -32.025 1.00 61.31 95 LEU A O 1
#

Sequence (95 aa):
MNNYNNNPLPPTQSCPSFGLWLALSIACTLLANKLCGIIAIVYIVFANTAYMQGNYEKYESNFKTVKIALLIGVILGIIKIIFRLFFGMVSILFL